Protein AF-A0A536K794-F1 (afdb_monomer_lite)

Foldseek 3Di:
DDVVVVVVLLVLLLVLLVLLLVLVVVCVVVVHDDPDPVVVVCCVVPHSVVSSVVSVVVSVVLSVQLVVLVVCCVVDPVSVVSNVVSVVVSVVSSVVSVVVSVVSVVVD

Sequence (108 aa):
MNARLGAIWIGLLGIAEFTDVASTALDKARGAVELMPVTESIIVANGIARLALLKLLLVVAIAMALVITFRWRHRGPLGHSAHRFVLNSCRITTVVGALASLHNALLF

Secondary structure (DSSP, 8-state):
--HHHHHHHHHHHHHHHHHHHHHHHHHHHTTPPPS-HHHHHHHHHH-HHHHHHHHHHHHHHHHHHHHHHHHHGGG-HHHHHHHHHHHHHHHHHHHHHHHHHHHHHH--

Radius of gyration: 16.18 Å; chains: 1; bounding box: 38×26×45 Å

Structure (mmCIF, N/CA/C/O backbone):
data_AF-A0A536K794-F1
#
_entry.id   AF-A0A536K794-F1
#
loop_
_atom_site.group_PDB
_atom_site.id
_atom_site.type_symbol
_atom_site.label_atom_id
_atom_site.label_alt_id
_atom_site.label_comp_id
_atom_site.label_asym_id
_atom_site.label_entity_id
_atom_site.label_seq_id
_atom_site.pdbx_PDB_ins_code
_atom_site.Cartn_x
_atom_site.Cartn_y
_atom_site.Cartn_z
_atom_site.occupancy
_atom_site.B_iso_or_equiv
_atom_site.auth_seq_id
_atom_site.auth_comp_id
_atom_site.auth_asym_id
_atom_site.auth_atom_id
_atom_site.pdbx_PDB_model_num
ATOM 1 N N . MET A 1 1 ? -15.914 4.598 13.308 1.00 53.69 1 MET A N 1
ATOM 2 C CA . MET A 1 1 ? -15.494 4.598 11.894 1.00 53.69 1 MET A CA 1
ATOM 3 C C . MET A 1 1 ? -16.024 3.327 11.259 1.00 53.69 1 MET A C 1
ATOM 5 O O . MET A 1 1 ? -15.851 2.266 11.846 1.00 53.69 1 MET A O 1
ATOM 9 N N . ASN A 1 2 ? -16.764 3.451 10.160 1.00 68.12 2 ASN A N 1
ATOM 10 C CA . ASN A 1 2 ? -17.495 2.338 9.550 1.00 68.12 2 ASN A CA 1
ATOM 11 C C . ASN A 1 2 ? -16.517 1.444 8.779 1.00 68.12 2 ASN A C 1
ATOM 13 O O . ASN A 1 2 ? -15.628 1.974 8.116 1.00 68.12 2 ASN A O 1
ATOM 17 N N . ALA A 1 3 ? -16.684 0.118 8.834 1.00 69.56 3 ALA A N 1
ATOM 18 C CA . ALA A 1 3 ? -15.827 -0.853 8.133 1.00 69.56 3 ALA A CA 1
ATOM 19 C C . ALA A 1 3 ? -15.628 -0.508 6.641 1.00 69.56 3 ALA A C 1
ATOM 21 O O . ALA A 1 3 ? -14.550 -0.694 6.085 1.00 69.56 3 ALA A O 1
ATOM 22 N N . ARG A 1 4 ? -16.643 0.122 6.038 1.00 77.31 4 ARG A N 1
ATOM 23 C CA . ARG A 1 4 ? -16.633 0.669 4.677 1.00 77.31 4 ARG A CA 1
ATOM 24 C C . ARG A 1 4 ? -15.492 1.660 4.408 1.00 77.31 4 ARG A C 1
ATOM 26 O O . ARG A 1 4 ? -14.873 1.589 3.358 1.00 77.31 4 ARG A O 1
ATOM 33 N N . LEU A 1 5 ? -15.175 2.552 5.350 1.00 76.69 5 LEU A N 1
ATOM 34 C CA . LEU A 1 5 ? -14.049 3.485 5.203 1.00 76.69 5 LEU A CA 1
ATOM 35 C C . LEU A 1 5 ? -12.705 2.752 5.267 1.00 76.69 5 LEU A C 1
ATOM 37 O O . LEU A 1 5 ? -11.803 3.092 4.514 1.00 76.69 5 LEU A O 1
ATOM 41 N N . GLY A 1 6 ? -12.575 1.738 6.127 1.00 74.12 6 GLY A N 1
ATOM 42 C CA . GLY A 1 6 ? -11.366 0.908 6.195 1.00 74.12 6 GLY A CA 1
ATOM 43 C C . GLY A 1 6 ? -11.113 0.151 4.891 1.00 74.12 6 GLY A C 1
ATOM 44 O O . GLY A 1 6 ? -9.995 0.167 4.390 1.00 74.12 6 GLY A O 1
ATOM 45 N N . ALA A 1 7 ? -12.164 -0.425 4.299 1.00 77.94 7 ALA A N 1
ATOM 46 C CA . ALA A 1 7 ? -12.078 -1.099 3.005 1.00 77.94 7 ALA A CA 1
ATOM 47 C C . ALA A 1 7 ? -11.649 -0.148 1.874 1.00 77.94 7 ALA A C 1
ATOM 49 O O . ALA A 1 7 ? -10.799 -0.512 1.067 1.00 77.94 7 ALA A O 1
ATOM 50 N N . ILE A 1 8 ? -12.177 1.083 1.851 1.00 85.00 8 ILE A N 1
ATOM 51 C CA . ILE A 1 8 ? -11.765 2.108 0.877 1.00 85.00 8 ILE A CA 1
ATOM 52 C C . ILE A 1 8 ? -10.274 2.428 1.025 1.00 85.00 8 ILE A C 1
ATOM 54 O O . ILE A 1 8 ? -9.562 2.451 0.029 1.00 85.00 8 ILE A O 1
ATOM 58 N N . TRP A 1 9 ? -9.783 2.628 2.252 1.00 80.00 9 TRP A N 1
ATOM 59 C CA . TRP A 1 9 ? -8.366 2.929 2.485 1.00 80.00 9 TRP A CA 1
ATOM 60 C C . TRP A 1 9 ? -7.438 1.769 2.113 1.00 80.00 9 TRP A C 1
ATOM 62 O O . TRP A 1 9 ? -6.385 2.017 1.540 1.00 80.00 9 TRP A O 1
ATOM 72 N N . ILE A 1 10 ? -7.838 0.520 2.365 1.00 81.00 10 ILE A N 1
ATOM 73 C CA . ILE A 1 10 ? -7.076 -0.656 1.914 1.00 81.00 10 ILE A CA 1
ATOM 74 C C . ILE A 1 10 ? -7.047 -0.722 0.383 1.00 81.00 10 ILE A C 1
ATOM 76 O O . ILE A 1 10 ? -5.994 -0.974 -0.194 1.00 81.00 10 ILE A O 1
ATOM 80 N N . GLY A 1 11 ? -8.181 -0.467 -0.278 1.00 80.38 11 GLY A N 1
ATOM 81 C CA . GLY A 1 11 ? -8.247 -0.421 -1.739 1.00 80.38 11 GLY A CA 1
ATOM 82 C C . GLY A 1 11 ? -7.341 0.664 -2.325 1.00 80.38 11 GLY A C 1
ATOM 83 O O . GLY A 1 11 ? -6.569 0.390 -3.238 1.00 80.38 11 GLY A O 1
ATOM 84 N N . LEU A 1 12 ? -7.378 1.873 -1.756 1.00 82.19 12 LEU A N 1
ATOM 85 C CA . LEU A 1 12 ? -6.506 2.980 -2.158 1.00 82.19 12 LEU A CA 1
ATOM 86 C C . LEU A 1 12 ? -5.024 2.663 -1.931 1.00 82.19 12 LEU A C 1
ATOM 88 O O . LEU A 1 12 ? -4.210 2.950 -2.803 1.00 82.19 12 LEU A O 1
AT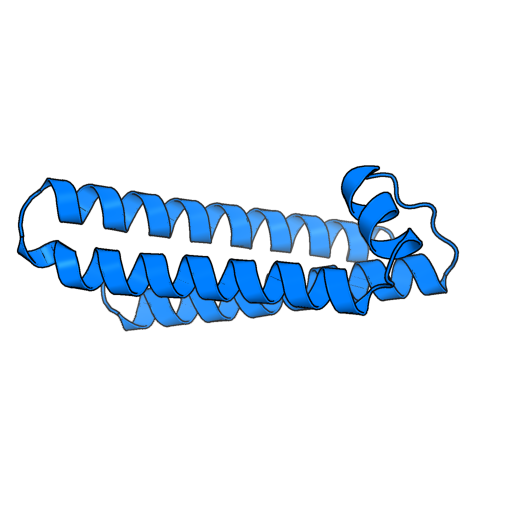OM 92 N N . LEU A 1 13 ? -4.680 2.038 -0.801 1.00 80.12 13 LEU A N 1
ATOM 93 C CA . LEU A 1 13 ? -3.316 1.593 -0.524 1.00 80.12 13 LEU A CA 1
ATOM 94 C C . LEU A 1 13 ? -2.856 0.557 -1.557 1.00 80.12 13 LEU A C 1
ATOM 96 O O . LEU A 1 13 ? -1.760 0.673 -2.089 1.00 80.12 13 LEU A O 1
ATOM 100 N N . GLY A 1 14 ? -3.705 -0.420 -1.883 1.00 79.12 14 GLY A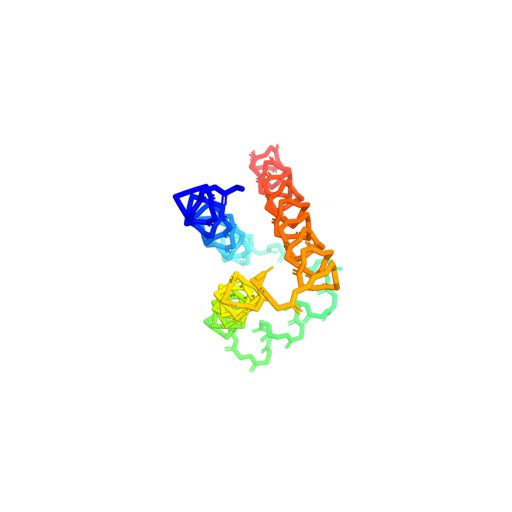 N 1
ATOM 101 C CA . GLY A 1 14 ? -3.402 -1.424 -2.903 1.00 79.12 14 GLY A CA 1
ATOM 102 C C . GLY A 1 14 ? -3.144 -0.810 -4.280 1.00 79.12 14 GLY A C 1
ATOM 103 O O . GLY A 1 14 ? -2.192 -1.203 -4.949 1.00 79.12 14 GLY A O 1
ATOM 104 N N . ILE A 1 15 ? -3.944 0.185 -4.680 1.00 82.50 15 ILE A N 1
ATOM 105 C CA . ILE A 1 15 ? -3.731 0.926 -5.932 1.00 82.50 15 ILE A CA 1
ATOM 106 C C . ILE A 1 15 ? -2.408 1.697 -5.882 1.00 82.50 15 ILE A C 1
ATOM 108 O O . ILE A 1 15 ? -1.633 1.611 -6.827 1.00 82.50 15 ILE A O 1
ATOM 112 N N . ALA A 1 16 ? -2.121 2.409 -4.788 1.00 79.56 16 ALA A N 1
ATOM 113 C CA . ALA A 1 16 ? -0.882 3.175 -4.645 1.00 79.56 16 ALA A CA 1
ATOM 114 C C . ALA A 1 16 ? 0.366 2.281 -4.729 1.00 79.56 16 ALA A C 1
ATOM 116 O O . ALA A 1 16 ? 1.297 2.587 -5.470 1.00 79.56 16 ALA A O 1
ATOM 117 N N . GLU A 1 17 ? 0.363 1.145 -4.029 1.00 81.38 17 GLU A N 1
ATOM 118 C CA . GLU A 1 17 ? 1.471 0.185 -4.055 1.00 81.38 17 GLU A CA 1
ATOM 119 C C . GLU A 1 17 ? 1.647 -0.457 -5.438 1.00 81.38 17 GLU A C 1
ATOM 121 O O . GLU A 1 17 ? 2.778 -0.677 -5.871 1.00 81.38 17 GLU A O 1
ATOM 126 N N . PHE A 1 18 ? 0.550 -0.722 -6.157 1.00 80.69 18 PHE A N 1
ATOM 127 C CA . PHE A 1 18 ? 0.603 -1.243 -7.523 1.00 80.69 18 PHE A CA 1
ATOM 128 C C . PHE A 1 18 ? 1.190 -0.225 -8.504 1.00 80.69 18 PHE A C 1
ATOM 130 O O . PHE A 1 18 ? 2.061 -0.575 -9.301 1.00 80.69 18 PHE A O 1
ATOM 137 N N . THR A 1 19 ? 0.748 1.033 -8.436 1.00 78.94 19 THR A N 1
ATOM 138 C CA . THR A 1 19 ? 1.280 2.100 -9.291 1.00 78.94 19 THR A CA 1
ATOM 139 C C . THR A 1 19 ? 2.763 2.330 -9.024 1.00 78.94 19 THR A C 1
ATOM 141 O O . THR A 1 19 ? 3.516 2.509 -9.974 1.00 78.94 19 THR A O 1
ATOM 144 N N . ASP A 1 20 ? 3.203 2.250 -7.766 1.00 78.88 20 ASP A N 1
ATOM 145 C CA . ASP A 1 20 ? 4.618 2.380 -7.412 1.00 78.88 20 ASP A CA 1
ATOM 146 C C . ASP A 1 20 ? 5.472 1.281 -8.067 1.00 78.88 20 ASP A C 1
ATOM 148 O O . ASP A 1 20 ? 6.433 1.580 -8.775 1.00 78.88 20 ASP A O 1
ATOM 152 N N . VAL A 1 21 ? 5.048 0.012 -7.958 1.00 79.06 21 VAL A N 1
ATOM 153 C CA . VAL A 1 21 ? 5.702 -1.123 -8.644 1.00 79.06 21 VAL A CA 1
ATOM 154 C C . VAL A 1 21 ? 5.749 -0.909 -10.153 1.00 79.06 21 VAL A C 1
ATOM 156 O O . VAL A 1 21 ? 6.770 -1.188 -10.780 1.00 79.06 21 VAL A O 1
ATOM 159 N N . ALA A 1 22 ? 4.648 -0.438 -10.743 1.00 75.38 22 ALA A N 1
ATOM 160 C CA . ALA A 1 22 ? 4.569 -0.183 -12.174 1.00 75.38 22 ALA A CA 1
ATOM 161 C C . ALA A 1 22 ? 5.518 0.948 -12.601 1.00 75.38 22 ALA A C 1
ATOM 163 O O . ALA A 1 22 ? 6.206 0.796 -13.610 1.00 75.38 22 ALA A O 1
ATOM 164 N N . SER A 1 23 ? 5.611 2.037 -11.825 1.00 73.94 23 SER A N 1
ATOM 165 C CA . SER A 1 23 ? 6.574 3.114 -12.086 1.00 73.94 23 SER A CA 1
ATOM 166 C C . SER A 1 23 ? 8.015 2.626 -11.974 1.00 73.94 23 SER A C 1
ATOM 168 O O . SER A 1 23 ? 8.772 2.810 -12.917 1.00 73.94 23 SER A O 1
ATOM 170 N N . THR A 1 24 ? 8.363 1.872 -10.926 1.00 75.19 24 THR A N 1
ATOM 171 C CA . THR A 1 24 ? 9.700 1.276 -10.776 1.00 75.19 24 THR A CA 1
ATOM 172 C C . THR A 1 24 ? 10.044 0.332 -11.930 1.00 75.19 24 THR A C 1
ATOM 174 O O . THR A 1 24 ? 11.175 0.308 -12.419 1.00 75.19 24 THR A O 1
ATOM 177 N N . ALA A 1 25 ? 9.072 -0.455 -12.400 1.00 74.56 25 ALA A N 1
ATOM 178 C CA . ALA A 1 25 ? 9.258 -1.338 -13.545 1.00 74.56 25 ALA A CA 1
ATOM 179 C C . ALA A 1 25 ? 9.534 -0.557 -14.838 1.00 74.56 25 ALA A C 1
ATOM 181 O O . ALA A 1 25 ? 10.418 -0.934 -15.609 1.00 74.56 25 ALA A O 1
ATOM 182 N N . LEU A 1 26 ? 8.792 0.532 -15.060 1.00 73.25 26 LEU A N 1
ATOM 183 C CA . LEU A 1 26 ? 8.971 1.427 -16.200 1.00 73.25 26 LEU A CA 1
ATOM 184 C C . LEU A 1 26 ? 10.314 2.168 -16.138 1.00 73.25 26 LEU A C 1
ATOM 186 O O . LEU A 1 26 ? 11.011 2.225 -17.150 1.00 73.25 26 LEU A O 1
ATOM 190 N N . ASP A 1 27 ? 10.706 2.665 -14.966 1.00 73.62 27 ASP A N 1
ATOM 191 C CA . ASP A 1 27 ? 11.995 3.320 -14.730 1.00 73.62 27 ASP A CA 1
ATOM 192 C C . ASP A 1 27 ? 13.159 2.377 -15.037 1.00 73.62 27 ASP A C 1
ATOM 194 O O . ASP A 1 27 ? 14.074 2.718 -15.794 1.00 73.62 27 ASP A O 1
ATOM 198 N N . LYS A 1 28 ? 13.089 1.133 -14.547 1.00 71.25 28 LYS A N 1
ATOM 199 C CA . LYS A 1 28 ? 14.089 0.105 -14.862 1.00 71.25 28 LYS A CA 1
ATOM 200 C C . LYS A 1 28 ? 14.121 -0.255 -16.344 1.00 71.25 28 LYS A C 1
ATOM 202 O O . LYS A 1 28 ? 15.210 -0.412 -16.891 1.00 71.25 28 LYS A O 1
ATOM 207 N N . ALA A 1 29 ? 12.969 -0.353 -17.010 1.00 72.56 29 ALA A N 1
ATOM 208 C CA . ALA A 1 29 ? 12.908 -0.620 -18.449 1.00 72.56 29 ALA A CA 1
ATOM 209 C C . ALA A 1 29 ? 13.520 0.517 -19.290 1.00 72.56 29 ALA A C 1
ATOM 211 O O . ALA A 1 29 ? 14.042 0.267 -20.373 1.00 72.56 29 ALA A O 1
ATOM 212 N N . ARG A 1 30 ? 13.493 1.755 -18.781 1.00 70.62 30 ARG A N 1
ATOM 213 C CA . ARG A 1 30 ? 14.113 2.939 -19.398 1.00 70.62 30 ARG A CA 1
ATOM 214 C C . ARG A 1 30 ? 15.598 3.112 -19.061 1.00 70.62 30 ARG A C 1
ATOM 216 O O . ARG A 1 30 ? 16.220 4.045 -19.556 1.00 70.62 30 ARG A O 1
ATOM 223 N N . GLY A 1 31 ? 16.175 2.220 -18.253 1.00 64.56 31 GLY A N 1
ATOM 224 C CA . GLY A 1 31 ? 17.585 2.271 -17.862 1.00 64.56 31 GLY A CA 1
ATOM 225 C C . GLY A 1 31 ? 17.888 3.225 -16.704 1.00 64.56 31 GLY A C 1
ATOM 226 O O . GLY A 1 31 ? 19.050 3.570 -16.502 1.00 64.56 31 GLY A O 1
ATOM 227 N N . ALA A 1 32 ? 16.878 3.649 -15.936 1.00 65.25 32 ALA A N 1
ATOM 228 C CA . ALA A 1 32 ? 17.094 4.476 -14.756 1.00 65.25 32 ALA A CA 1
ATOM 229 C C . ALA A 1 32 ? 17.842 3.698 -13.653 1.00 65.25 32 ALA A C 1
ATOM 231 O O . ALA A 1 32 ? 17.562 2.524 -13.367 1.00 65.25 32 ALA A O 1
ATOM 232 N N . VAL A 1 33 ? 18.806 4.369 -13.018 1.00 60.34 33 VAL A N 1
ATOM 233 C CA . VAL A 1 33 ? 19.522 3.850 -11.847 1.00 60.34 33 VAL A CA 1
ATOM 234 C C . VAL A 1 33 ? 18.628 4.048 -10.624 1.00 60.34 33 VAL A C 1
ATOM 236 O O . VAL A 1 33 ? 18.164 5.153 -10.358 1.00 60.34 33 VAL A O 1
ATOM 239 N N . GLU A 1 34 ? 18.367 2.963 -9.893 1.00 58.69 34 GLU A N 1
ATOM 240 C CA . GLU A 1 34 ? 17.574 3.016 -8.662 1.00 58.69 34 GLU A CA 1
ATOM 241 C C . GLU A 1 34 ? 18.416 3.686 -7.577 1.00 58.69 34 GLU A C 1
ATOM 243 O O . GLU A 1 34 ? 19.465 3.175 -7.201 1.00 58.69 34 GLU A O 1
ATOM 248 N N . LEU A 1 35 ? 17.966 4.833 -7.076 1.00 59.53 35 LEU A N 1
ATOM 249 C CA . LEU A 1 35 ? 18.679 5.593 -6.044 1.00 59.53 35 LEU A CA 1
ATOM 250 C C . LEU A 1 35 ? 18.497 4.993 -4.637 1.00 59.53 35 LEU A C 1
ATOM 252 O O . LEU A 1 35 ? 19.181 5.404 -3.699 1.00 59.53 35 LEU A O 1
ATOM 256 N N . MET A 1 36 ? 17.580 4.030 -4.468 1.00 60.84 36 MET A N 1
ATOM 257 C CA . MET A 1 36 ? 17.348 3.346 -3.197 1.00 60.84 36 MET A CA 1
ATOM 258 C C . MET A 1 36 ? 18.115 2.014 -3.143 1.00 60.84 36 MET A C 1
ATOM 260 O O . MET A 1 36 ? 17.691 1.040 -3.769 1.00 60.84 36 MET A O 1
ATOM 264 N N . PRO A 1 37 ? 19.180 1.897 -2.323 1.00 61.88 37 PRO A N 1
ATOM 265 C CA . PRO A 1 37 ? 20.026 0.698 -2.284 1.00 61.88 37 PRO A CA 1
ATOM 266 C C . PRO A 1 37 ? 19.271 -0.564 -1.836 1.00 61.88 37 PRO A C 1
ATOM 268 O O . PRO A 1 37 ? 19.595 -1.675 -2.253 1.00 61.88 37 PRO A O 1
ATOM 271 N N . VAL A 1 38 ? 18.224 -0.412 -1.017 1.00 66.88 38 VAL A N 1
ATOM 272 C CA . VAL A 1 38 ? 17.366 -1.533 -0.601 1.00 66.88 38 VAL A CA 1
ATOM 273 C C . VAL A 1 38 ? 16.548 -2.052 -1.787 1.00 66.88 38 VAL A C 1
ATOM 275 O O . VAL A 1 38 ? 16.558 -3.251 -2.058 1.00 66.88 38 VAL A O 1
ATOM 278 N N . THR A 1 39 ? 15.883 -1.164 -2.525 1.00 61.47 39 THR A N 1
ATOM 279 C CA . THR A 1 39 ? 15.060 -1.519 -3.690 1.00 61.47 39 THR A CA 1
ATOM 280 C C . THR A 1 39 ? 15.921 -2.102 -4.809 1.00 61.47 39 THR A C 1
ATOM 282 O O . THR A 1 39 ? 15.582 -3.143 -5.373 1.00 61.47 39 THR A O 1
ATOM 285 N N . GLU A 1 40 ? 17.088 -1.505 -5.057 1.00 67.75 40 GLU A N 1
ATOM 286 C CA . GLU A 1 40 ? 18.061 -2.007 -6.021 1.00 67.75 40 GLU A CA 1
ATOM 287 C C . GLU A 1 40 ? 18.534 -3.421 -5.669 1.00 67.75 40 GLU A C 1
ATOM 289 O O . GLU A 1 40 ? 18.508 -4.296 -6.532 1.00 67.75 40 GLU A O 1
ATOM 294 N N . SER A 1 41 ? 18.869 -3.696 -4.403 1.00 66.69 41 SER A N 1
ATOM 295 C CA . SER A 1 41 ? 19.306 -5.036 -3.984 1.00 66.69 41 SER A CA 1
ATOM 296 C C . SER A 1 41 ? 18.234 -6.112 -4.205 1.00 66.69 41 SER A C 1
ATOM 298 O O . SER A 1 41 ? 18.548 -7.234 -4.603 1.00 66.69 41 SER A O 1
ATOM 300 N N . ILE A 1 42 ? 16.956 -5.769 -4.019 1.00 65.12 42 ILE A N 1
ATOM 301 C CA . ILE A 1 42 ? 15.827 -6.683 -4.230 1.00 65.12 42 ILE A CA 1
ATOM 302 C C . ILE A 1 42 ? 15.601 -6.926 -5.729 1.00 65.12 42 ILE A C 1
ATOM 304 O O . ILE A 1 42 ? 15.405 -8.075 -6.140 1.00 65.12 42 ILE A O 1
ATOM 308 N N . ILE A 1 43 ? 15.655 -5.867 -6.545 1.00 67.50 43 ILE A N 1
ATOM 309 C CA . ILE A 1 43 ? 15.457 -5.947 -7.999 1.00 67.50 43 ILE A CA 1
ATOM 310 C C . ILE A 1 43 ? 16.617 -6.686 -8.671 1.00 67.50 43 ILE A C 1
ATOM 312 O O . ILE A 1 43 ? 16.374 -7.561 -9.498 1.00 67.50 43 ILE A O 1
ATOM 316 N N . VAL A 1 44 ? 17.864 -6.374 -8.314 1.00 68.19 44 VAL A N 1
ATOM 317 C CA . VAL A 1 44 ? 19.060 -7.001 -8.898 1.00 68.19 44 VAL A CA 1
ATOM 318 C C . VAL A 1 44 ? 19.138 -8.477 -8.521 1.00 68.19 44 VAL A C 1
ATOM 320 O O . VAL A 1 44 ? 19.452 -9.307 -9.369 1.00 68.19 44 VAL A O 1
ATOM 323 N N . ALA A 1 45 ? 18.805 -8.829 -7.275 1.00 67.50 45 ALA A N 1
ATOM 324 C CA . ALA A 1 45 ? 18.873 -10.217 -6.840 1.00 67.50 45 ALA A CA 1
ATOM 325 C C . ALA A 1 45 ? 17.776 -11.090 -7.465 1.00 67.50 45 ALA A C 1
ATOM 327 O O . ALA A 1 45 ? 18.010 -12.274 -7.691 1.00 67.50 45 ALA A O 1
ATOM 328 N N . ASN A 1 46 ? 16.564 -10.558 -7.680 1.00 67.62 46 ASN A N 1
ATOM 329 C CA . ASN A 1 46 ? 15.394 -11.411 -7.923 1.00 67.62 46 ASN A CA 1
ATOM 330 C C . ASN A 1 46 ? 14.297 -10.831 -8.834 1.00 67.62 46 ASN A C 1
ATOM 332 O O . ASN A 1 46 ? 13.222 -11.428 -8.956 1.00 67.62 46 ASN A O 1
ATOM 336 N N . GLY A 1 47 ? 14.549 -9.688 -9.466 1.00 75.75 47 GLY A N 1
ATOM 337 C CA . GLY A 1 47 ? 13.630 -9.031 -10.388 1.00 75.75 47 GLY A CA 1
ATOM 338 C C . GLY A 1 47 ? 12.460 -8.297 -9.722 1.00 75.75 47 GLY A C 1
ATOM 339 O O . GLY A 1 47 ? 12.172 -8.422 -8.530 1.00 75.75 47 GLY A O 1
ATOM 340 N N . ILE A 1 48 ? 11.738 -7.537 -10.547 1.00 76.06 48 ILE A N 1
ATOM 341 C CA . ILE A 1 48 ? 10.602 -6.681 -10.156 1.00 76.06 48 ILE A CA 1
ATOM 342 C C . ILE A 1 48 ? 9.452 -7.487 -9.521 1.00 76.06 48 ILE A C 1
ATOM 344 O O . ILE A 1 48 ? 8.744 -6.988 -8.647 1.00 76.06 48 ILE A O 1
ATOM 348 N N . ALA A 1 49 ? 9.287 -8.761 -9.892 1.00 74.19 49 ALA A N 1
ATOM 349 C CA . ALA A 1 49 ? 8.217 -9.615 -9.376 1.00 74.19 49 ALA A CA 1
ATOM 350 C C . ALA A 1 49 ? 8.278 -9.815 -7.847 1.00 74.19 49 ALA A C 1
ATOM 352 O O . ALA A 1 49 ? 7.235 -9.876 -7.196 1.00 74.19 49 ALA A O 1
ATOM 353 N N . ARG A 1 50 ? 9.478 -9.874 -7.242 1.00 76.44 50 ARG A N 1
ATOM 354 C CA . ARG A 1 50 ? 9.598 -9.989 -5.775 1.00 76.44 50 ARG A CA 1
ATOM 355 C C . ARG A 1 50 ? 9.321 -8.678 -5.055 1.00 76.44 50 ARG A C 1
ATOM 357 O O . ARG A 1 50 ? 8.760 -8.717 -3.964 1.00 76.44 50 ARG A O 1
ATOM 364 N N . LEU A 1 51 ? 9.648 -7.540 -5.668 1.00 76.06 51 LEU A N 1
ATOM 365 C CA . LEU A 1 51 ? 9.259 -6.230 -5.144 1.00 76.06 51 LEU A CA 1
ATOM 366 C C . LEU A 1 51 ? 7.729 -6.102 -5.107 1.00 76.06 51 LEU A C 1
ATOM 368 O O . LEU A 1 51 ? 7.164 -5.713 -4.085 1.00 76.06 51 LEU A O 1
ATOM 372 N N . ALA A 1 52 ? 7.060 -6.524 -6.186 1.00 76.31 52 ALA A N 1
ATOM 373 C CA . ALA A 1 52 ? 5.603 -6.565 -6.260 1.00 76.31 52 ALA A CA 1
ATOM 374 C C . ALA A 1 52 ? 4.997 -7.460 -5.168 1.00 76.31 52 ALA A C 1
ATOM 376 O O . ALA A 1 52 ? 4.064 -7.059 -4.474 1.00 76.31 52 ALA A O 1
ATOM 377 N N . LEU A 1 53 ? 5.562 -8.656 -4.971 1.00 78.62 53 LEU A N 1
ATOM 378 C CA . LEU A 1 53 ? 5.099 -9.597 -3.953 1.00 78.62 53 LEU A CA 1
ATOM 379 C C . LEU A 1 53 ? 5.317 -9.070 -2.527 1.00 78.62 53 LEU A C 1
ATOM 381 O O . LEU A 1 53 ? 4.430 -9.210 -1.689 1.00 78.62 53 LEU A O 1
ATOM 385 N N . LEU A 1 54 ? 6.453 -8.423 -2.250 1.00 81.19 54 LEU A N 1
ATOM 386 C CA . LEU A 1 54 ? 6.734 -7.802 -0.953 1.00 81.19 54 LEU A CA 1
ATOM 387 C C . LEU A 1 54 ? 5.708 -6.712 -0.619 1.00 81.19 54 LEU A C 1
ATOM 389 O O . LEU A 1 54 ? 5.150 -6.699 0.478 1.00 81.19 54 LEU A O 1
ATOM 393 N N . LYS A 1 55 ? 5.421 -5.826 -1.576 1.00 80.38 55 LYS A N 1
ATOM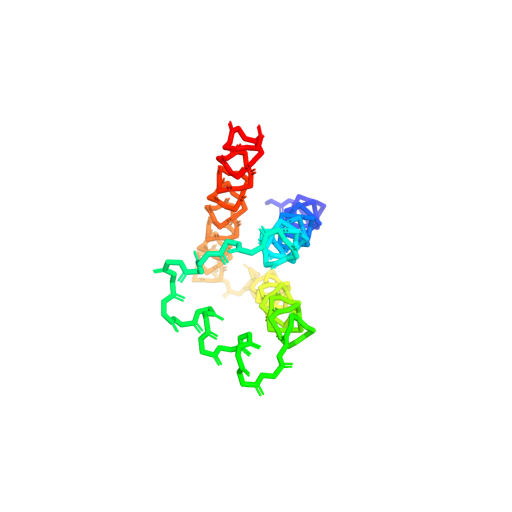 394 C CA . LYS A 1 55 ? 4.412 -4.773 -1.417 1.00 80.38 55 LYS A CA 1
ATOM 395 C C . LYS A 1 55 ? 3.010 -5.347 -1.243 1.00 80.38 55 LYS A C 1
ATOM 397 O O . LYS A 1 55 ? 2.262 -4.901 -0.378 1.00 80.38 55 LYS A O 1
ATOM 402 N N . LEU A 1 56 ? 2.673 -6.403 -1.981 1.00 79.62 56 LEU A N 1
ATOM 403 C CA . LEU A 1 56 ? 1.397 -7.095 -1.822 1.00 79.62 56 LEU A CA 1
ATOM 404 C C . LEU A 1 56 ? 1.261 -7.726 -0.426 1.00 79.62 56 LEU A C 1
ATOM 406 O O . LEU A 1 56 ? 0.219 -7.583 0.213 1.00 79.62 56 LEU A O 1
ATOM 410 N N . LEU A 1 57 ? 2.323 -8.351 0.092 1.00 83.19 57 LEU A N 1
ATOM 411 C CA . LEU A 1 57 ? 2.360 -8.864 1.466 1.00 83.19 57 LEU A CA 1
ATOM 412 C C . LEU A 1 57 ? 2.193 -7.746 2.502 1.00 83.19 57 LEU A C 1
ATOM 414 O O . LEU A 1 57 ? 1.483 -7.941 3.488 1.00 83.19 57 LEU A O 1
ATOM 418 N N . LEU A 1 58 ? 2.787 -6.572 2.271 1.00 81.12 58 LEU A N 1
ATOM 419 C CA . LEU A 1 58 ? 2.625 -5.406 3.140 1.00 81.12 58 LEU A CA 1
ATOM 420 C C . LEU A 1 58 ? 1.162 -4.939 3.190 1.00 81.12 58 LEU A C 1
ATOM 422 O O . LEU A 1 58 ? 0.615 -4.746 4.278 1.00 81.12 58 LEU A O 1
ATOM 426 N N . VAL A 1 59 ? 0.500 -4.824 2.033 1.00 81.88 59 VAL A N 1
ATOM 427 C CA . VAL A 1 59 ? -0.929 -4.467 1.950 1.00 81.88 59 VAL A CA 1
ATOM 428 C C . VA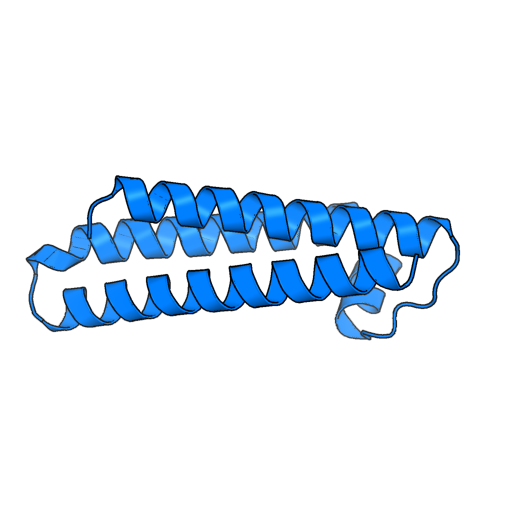L A 1 59 ? -1.785 -5.488 2.698 1.00 81.88 59 VAL A C 1
ATOM 430 O O . VAL A 1 59 ? -2.654 -5.106 3.485 1.00 81.88 59 VAL A O 1
ATOM 433 N N . VAL A 1 60 ? -1.520 -6.785 2.510 1.00 82.25 60 VAL A N 1
ATOM 434 C CA . VAL A 1 60 ? -2.233 -7.863 3.213 1.00 82.25 60 VAL A CA 1
ATOM 435 C C . VAL A 1 60 ? -2.006 -7.784 4.724 1.00 82.25 60 VAL A C 1
ATOM 437 O O . VAL A 1 60 ? -2.966 -7.898 5.488 1.00 82.25 60 VAL A O 1
ATOM 440 N N . ALA A 1 61 ? -0.776 -7.536 5.176 1.00 83.31 61 ALA A N 1
ATOM 441 C CA . ALA A 1 61 ? -0.456 -7.390 6.593 1.00 83.31 61 ALA A CA 1
ATOM 442 C C . ALA A 1 61 ? -1.199 -6.202 7.227 1.00 83.31 61 ALA A C 1
ATOM 444 O O . ALA A 1 61 ? -1.791 -6.342 8.300 1.00 83.31 61 ALA A O 1
ATOM 445 N N . ILE A 1 62 ? -1.245 -5.054 6.543 1.00 81.88 62 ILE A N 1
ATOM 446 C CA . ILE A 1 62 ? -1.989 -3.868 6.993 1.00 81.88 62 ILE A CA 1
ATOM 447 C C . ILE A 1 62 ? -3.497 -4.152 7.020 1.00 81.88 62 ILE A C 1
ATOM 449 O O . ILE A 1 62 ? -4.174 -3.808 7.993 1.00 81.88 62 ILE A O 1
ATOM 453 N N . ALA A 1 63 ? -4.029 -4.832 6.002 1.00 80.06 63 ALA A N 1
ATOM 454 C CA . ALA A 1 63 ? -5.430 -5.240 5.962 1.00 80.06 63 ALA A CA 1
ATOM 455 C C . ALA A 1 63 ? -5.785 -6.168 7.137 1.00 80.06 63 ALA A C 1
ATOM 457 O O . ALA A 1 63 ? -6.780 -5.937 7.829 1.00 80.06 63 ALA A O 1
ATOM 458 N N . MET A 1 64 ? -4.947 -7.169 7.429 1.00 84.44 64 MET A N 1
ATOM 459 C CA . MET A 1 64 ? -5.128 -8.045 8.589 1.00 84.44 64 MET A CA 1
ATOM 460 C C . MET A 1 64 ? -5.055 -7.267 9.905 1.00 84.44 64 MET A C 1
ATOM 462 O O . MET A 1 64 ? -5.920 -7.448 10.764 1.00 84.44 64 MET A O 1
ATOM 466 N N . ALA A 1 65 ? -4.088 -6.359 10.061 1.00 83.19 65 ALA A N 1
ATOM 467 C CA . ALA A 1 65 ? -3.974 -5.512 11.247 1.00 83.19 65 ALA A CA 1
ATOM 468 C C . ALA A 1 65 ? -5.234 -4.654 11.458 1.00 83.19 65 ALA A C 1
ATOM 470 O O . ALA A 1 65 ? -5.730 -4.529 12.583 1.00 83.19 65 ALA A O 1
ATOM 471 N N . LEU A 1 66 ? -5.820 -4.116 10.384 1.00 80.94 66 LEU A N 1
ATOM 472 C CA . LEU A 1 66 ? -7.083 -3.378 10.443 1.00 80.94 66 LEU A CA 1
ATOM 473 C C . LEU A 1 66 ? -8.259 -4.264 10.860 1.00 80.94 66 LEU A C 1
ATOM 475 O O . LEU A 1 66 ? -9.050 -3.849 11.707 1.00 80.94 66 LEU A O 1
ATOM 479 N N . VAL A 1 67 ? -8.362 -5.485 10.331 1.00 83.38 67 VAL A N 1
ATOM 480 C CA . VAL A 1 67 ? -9.419 -6.441 10.705 1.00 83.38 67 VAL A CA 1
ATOM 481 C C . VAL A 1 67 ? -9.291 -6.864 12.171 1.00 83.38 67 VAL A C 1
ATOM 483 O O . VAL A 1 67 ? -10.281 -6.863 12.906 1.00 83.38 67 VAL A O 1
ATOM 486 N N . ILE A 1 68 ? -8.076 -7.181 12.624 1.00 83.75 68 ILE A N 1
ATOM 487 C CA . ILE A 1 68 ? -7.799 -7.596 14.006 1.00 83.75 68 ILE A CA 1
ATOM 488 C C . ILE A 1 68 ? -8.128 -6.458 14.977 1.00 83.75 68 ILE A C 1
ATOM 490 O O . ILE A 1 68 ? -8.892 -6.655 15.924 1.00 83.75 68 ILE A O 1
ATOM 494 N N . THR A 1 69 ? -7.613 -5.252 14.718 1.00 80.56 69 THR A N 1
ATOM 495 C CA . THR A 1 69 ? -7.861 -4.083 15.577 1.00 80.56 69 THR A CA 1
ATOM 496 C C . THR A 1 69 ? -9.326 -3.656 15.562 1.00 80.56 69 THR A C 1
ATOM 498 O O . THR A 1 69 ? -9.864 -3.289 16.606 1.00 80.56 69 THR A O 1
ATOM 501 N N . PHE A 1 70 ? -10.016 -3.770 14.422 1.00 78.31 70 PHE A N 1
ATOM 502 C CA . PHE A 1 70 ? -11.456 -3.532 14.340 1.00 78.31 70 PHE A CA 1
ATOM 503 C C . PHE A 1 70 ? -12.236 -4.525 15.206 1.00 78.31 70 PHE A C 1
ATOM 505 O O . PHE A 1 70 ? -13.138 -4.123 15.939 1.00 78.31 70 PHE A O 1
ATOM 512 N N . ARG A 1 71 ? -11.854 -5.807 15.196 1.00 80.56 71 ARG A N 1
ATOM 513 C CA . ARG A 1 71 ? -12.502 -6.832 16.026 1.00 80.56 71 ARG A CA 1
ATOM 514 C C . ARG A 1 71 ? -12.248 -6.625 17.521 1.00 80.56 71 ARG A C 1
ATOM 516 O O . ARG A 1 71 ? -13.111 -6.924 18.341 1.00 80.56 71 ARG A O 1
ATOM 523 N N . TRP A 1 72 ? -11.093 -6.071 17.879 1.00 80.06 72 TRP A N 1
ATOM 524 C CA . TRP A 1 72 ? -10.708 -5.781 19.265 1.00 80.06 72 TRP A CA 1
ATOM 525 C C . TRP A 1 72 ? -11.220 -4.434 19.788 1.00 80.06 72 TRP A C 1
ATOM 527 O O . TRP A 1 72 ? -11.164 -4.178 20.991 1.00 80.06 72 TRP A O 1
ATOM 537 N N . ARG A 1 73 ? -11.791 -3.596 18.918 1.00 70.81 73 ARG A N 1
ATOM 538 C CA . ARG A 1 73 ? -12.360 -2.283 19.254 1.00 70.81 73 ARG A CA 1
ATOM 539 C C . ARG A 1 73 ? -13.373 -2.322 20.404 1.00 70.81 73 ARG A C 1
ATOM 541 O O . ARG A 1 73 ? -13.473 -1.359 21.160 1.00 70.81 73 ARG A O 1
ATOM 548 N N . HIS A 1 74 ? -14.120 -3.417 20.531 1.00 71.06 74 HIS A N 1
ATOM 549 C CA . HIS A 1 74 ? -15.161 -3.579 21.550 1.00 71.06 74 HIS A CA 1
ATOM 550 C C . HIS A 1 74 ? -14.622 -3.957 22.941 1.00 71.06 74 HIS A C 1
ATOM 552 O O . HIS A 1 74 ? -15.380 -3.916 23.902 1.00 71.06 74 HIS A O 1
ATOM 558 N N . ARG A 1 75 ? -13.329 -4.296 23.078 1.00 76.38 75 ARG A N 1
ATOM 559 C CA . ARG A 1 75 ? -12.729 -4.768 24.342 1.00 76.38 75 ARG A CA 1
ATOM 560 C C . ARG A 1 75 ? -12.132 -3.669 25.231 1.00 76.38 75 ARG A C 1
ATOM 562 O O . ARG A 1 75 ? -11.542 -3.989 26.255 1.00 76.38 75 ARG A O 1
ATOM 569 N N . GLY A 1 76 ? -12.272 -2.391 24.868 1.00 77.50 76 GLY A N 1
ATOM 570 C CA . GLY A 1 76 ? -11.868 -1.267 25.721 1.00 77.50 76 GLY A CA 1
ATOM 571 C C . GLY A 1 76 ? -11.161 -0.116 24.989 1.00 77.50 76 GLY A C 1
ATOM 572 O O . GLY A 1 76 ? -11.048 -0.126 23.758 1.00 77.50 76 GLY A O 1
ATOM 573 N N . PRO A 1 77 ? -10.669 0.894 25.735 1.00 73.94 77 PRO A N 1
ATOM 574 C CA . PRO A 1 77 ? -10.057 2.103 25.171 1.00 73.94 77 PRO A CA 1
ATOM 575 C C . PRO A 1 77 ? -8.753 1.822 24.406 1.00 73.94 77 PRO A C 1
ATOM 577 O O . PRO A 1 77 ? -8.497 2.453 23.382 1.00 73.94 77 PRO A O 1
ATOM 580 N N . LEU A 1 78 ? -7.974 0.816 24.825 1.00 73.81 78 LEU A N 1
ATOM 581 C CA . LEU A 1 78 ? -6.739 0.404 24.140 1.00 73.81 78 LEU A CA 1
ATOM 582 C C . LEU A 1 78 ? -7.002 -0.124 22.718 1.00 73.81 78 LEU A C 1
ATOM 584 O O . LEU A 1 78 ? -6.266 0.206 21.789 1.00 73.81 78 LEU A O 1
ATOM 588 N N . GLY A 1 79 ? -8.096 -0.870 22.518 1.00 72.94 79 GLY A N 1
ATOM 589 C CA . GLY A 1 79 ? -8.501 -1.355 21.194 1.00 72.94 79 GLY A CA 1
ATOM 590 C C . GLY A 1 79 ? -8.902 -0.220 20.245 1.00 72.94 79 GLY A C 1
ATOM 591 O O . GLY A 1 79 ? -8.632 -0.279 19.046 1.00 72.94 79 GLY A O 1
ATOM 592 N N . HIS A 1 80 ? -9.483 0.859 20.780 1.00 74.31 80 HIS A N 1
ATOM 593 C CA . HIS A 1 80 ? -9.787 2.063 20.004 1.00 74.31 80 HIS A CA 1
ATOM 594 C C . HIS A 1 80 ? -8.526 2.820 19.568 1.00 74.31 80 HIS A C 1
ATOM 596 O O . HIS A 1 80 ? -8.461 3.256 18.415 1.00 74.31 80 HIS A O 1
ATOM 602 N N . SER A 1 81 ? -7.534 2.963 20.451 1.00 79.75 81 SER A N 1
ATOM 603 C CA . SER A 1 81 ? -6.265 3.628 20.127 1.00 79.75 81 SER A CA 1
ATOM 604 C C . SER A 1 81 ? -5.465 2.852 19.082 1.00 79.75 81 SER A C 1
ATOM 606 O O . SER A 1 81 ? -5.030 3.444 18.096 1.00 79.75 81 SER A O 1
ATOM 608 N N . ALA A 1 82 ? -5.355 1.526 19.228 1.00 79.31 82 ALA A N 1
ATOM 609 C CA . ALA A 1 82 ? -4.666 0.673 18.259 1.00 79.31 82 ALA A CA 1
ATOM 610 C C . ALA A 1 82 ? -5.306 0.755 16.863 1.00 79.31 82 ALA A C 1
ATOM 612 O O . ALA A 1 82 ? -4.611 0.916 15.863 1.00 79.31 82 ALA A O 1
ATOM 613 N N . HIS A 1 83 ? -6.639 0.734 16.789 1.00 77.31 83 HIS A N 1
ATOM 614 C CA . HIS A 1 83 ? -7.346 0.872 15.518 1.00 77.31 83 HIS A CA 1
ATOM 615 C C . HIS A 1 83 ? -7.092 2.232 14.848 1.00 77.31 83 HIS A C 1
ATOM 617 O O . HIS A 1 83 ? -6.853 2.290 13.644 1.00 77.31 83 HIS A O 1
ATOM 623 N N . ARG A 1 84 ? -7.104 3.334 15.616 1.00 81.00 84 ARG A N 1
ATOM 624 C CA . ARG A 1 84 ? -6.788 4.673 15.085 1.00 81.00 84 ARG A CA 1
ATOM 625 C C . ARG A 1 84 ? -5.347 4.773 14.603 1.00 81.00 84 ARG A C 1
ATOM 627 O O . ARG A 1 84 ? -5.120 5.373 13.558 1.00 81.00 84 ARG A O 1
ATOM 634 N N . PHE A 1 85 ? -4.406 4.186 15.339 1.00 82.44 85 PHE A N 1
ATOM 635 C CA . PHE A 1 85 ? -2.999 4.168 14.959 1.00 82.44 85 PHE A CA 1
ATOM 636 C C . PHE A 1 85 ? -2.805 3.476 13.606 1.00 82.44 85 PHE A C 1
ATOM 638 O O . PHE A 1 85 ? -2.324 4.111 12.675 1.00 82.44 85 PHE A O 1
ATOM 645 N N . VAL A 1 86 ? -3.300 2.241 13.451 1.00 81.38 86 VAL A N 1
ATOM 646 C CA . VAL A 1 86 ? -3.169 1.483 12.191 1.00 81.38 86 VAL A CA 1
ATOM 647 C C . VAL A 1 86 ? -3.846 2.204 11.020 1.00 81.38 86 VAL A C 1
ATOM 649 O O . VAL A 1 86 ? -3.302 2.248 9.919 1.00 81.38 86 VAL A O 1
ATOM 652 N N . LEU A 1 87 ? -5.004 2.831 11.245 1.00 79.44 87 LEU A N 1
ATOM 653 C CA . LEU A 1 87 ? -5.670 3.634 10.215 1.00 79.44 87 LEU A CA 1
ATOM 654 C C . LEU A 1 87 ? -4.886 4.877 9.814 1.00 79.44 87 LEU A C 1
ATOM 656 O O . LEU A 1 87 ? -4.819 5.187 8.627 1.00 79.44 87 LEU A O 1
ATOM 660 N N . ASN A 1 88 ? -4.320 5.600 10.777 1.00 83.25 88 ASN A N 1
ATOM 661 C CA . ASN A 1 88 ? -3.517 6.777 10.477 1.00 83.25 88 ASN A CA 1
ATOM 662 C C . ASN A 1 88 ? -2.236 6.387 9.742 1.00 83.25 88 ASN A C 1
ATOM 664 O O . ASN A 1 88 ? -1.911 7.033 8.753 1.00 83.25 88 ASN A O 1
ATOM 668 N N . SER A 1 89 ? -1.574 5.298 10.141 1.00 79.88 89 SER A N 1
ATOM 669 C CA . SER A 1 89 ? -0.434 4.747 9.404 1.00 79.88 89 SER A CA 1
ATOM 670 C C . SER A 1 89 ? -0.819 4.404 7.966 1.00 79.88 89 SER A C 1
ATOM 672 O O . SER A 1 89 ? -0.177 4.888 7.044 1.00 79.88 89 SER A O 1
ATOM 674 N N . CYS A 1 90 ? -1.925 3.679 7.755 1.00 79.81 90 CYS A N 1
ATOM 675 C CA . CYS A 1 90 ? -2.420 3.348 6.414 1.00 79.81 90 CYS A CA 1
ATOM 676 C C . CYS A 1 90 ? -2.668 4.603 5.562 1.00 79.81 90 CYS A C 1
ATOM 678 O O . CYS A 1 90 ? -2.290 4.641 4.393 1.00 79.81 90 CYS A O 1
ATOM 680 N N . ARG A 1 91 ? -3.278 5.647 6.140 1.00 82.19 91 ARG A N 1
ATOM 681 C CA . ARG A 1 91 ? -3.527 6.921 5.448 1.00 82.19 91 ARG A CA 1
ATOM 682 C C . ARG A 1 91 ? -2.236 7.626 5.066 1.00 82.19 91 ARG A C 1
ATOM 684 O O . ARG A 1 91 ? -2.103 8.035 3.920 1.00 82.19 91 ARG A O 1
ATOM 691 N N . ILE A 1 92 ? -1.305 7.751 6.010 1.00 82.38 92 ILE A N 1
ATOM 692 C CA . ILE A 1 92 ? -0.014 8.405 5.782 1.00 82.38 92 ILE A CA 1
ATOM 693 C C . ILE A 1 92 ? 0.741 7.667 4.677 1.00 82.38 92 ILE A C 1
ATOM 695 O O . ILE A 1 92 ? 1.145 8.303 3.712 1.00 82.38 92 ILE A O 1
ATOM 699 N N . THR A 1 93 ? 0.845 6.337 4.752 1.00 77.81 93 THR A N 1
ATOM 700 C CA . THR A 1 93 ? 1.502 5.530 3.715 1.00 77.81 93 THR A CA 1
ATOM 701 C C . THR A 1 93 ? 0.828 5.691 2.354 1.00 77.81 93 THR A C 1
ATOM 703 O O . THR A 1 93 ? 1.517 5.879 1.361 1.00 77.81 93 THR A O 1
ATOM 706 N N . THR A 1 94 ? -0.508 5.704 2.298 1.00 79.88 94 THR A N 1
ATOM 707 C CA . THR A 1 94 ? -1.242 5.903 1.034 1.00 79.88 94 THR A CA 1
ATOM 708 C C . THR A 1 94 ? -0.961 7.281 0.431 1.00 79.88 94 THR A C 1
ATOM 710 O O . THR A 1 94 ? -0.735 7.392 -0.768 1.00 79.88 94 THR A O 1
ATOM 713 N N . VAL A 1 95 ? -0.961 8.339 1.251 1.00 81.44 95 VAL A N 1
ATOM 714 C CA . VAL A 1 95 ? -0.691 9.710 0.788 1.00 81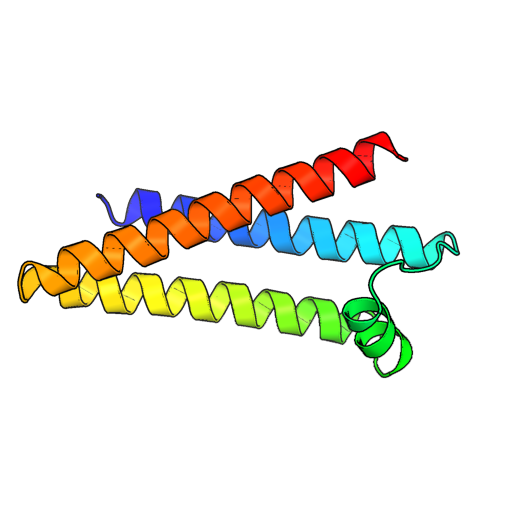.44 95 VAL A CA 1
ATOM 715 C C . VAL A 1 95 ? 0.757 9.853 0.330 1.00 81.44 95 VAL A C 1
ATOM 717 O O . VAL A 1 95 ? 1.000 10.418 -0.729 1.00 81.44 95 VAL A O 1
ATOM 720 N N . VAL A 1 96 ? 1.713 9.313 1.088 1.00 80.06 96 VAL A N 1
ATOM 721 C CA . VAL A 1 96 ? 3.133 9.323 0.713 1.00 80.06 96 VAL A CA 1
ATOM 722 C C . VAL A 1 96 ? 3.358 8.534 -0.577 1.00 80.06 96 VAL A C 1
ATOM 724 O O . VAL A 1 96 ? 4.032 9.036 -1.467 1.00 80.06 96 VAL A O 1
ATOM 727 N N . GLY A 1 97 ? 2.744 7.357 -0.723 1.00 75.44 97 GLY A N 1
ATOM 728 C CA . GLY A 1 97 ? 2.807 6.568 -1.954 1.00 75.44 97 GLY A CA 1
ATOM 729 C C . GLY A 1 97 ? 2.195 7.300 -3.150 1.00 75.44 97 GLY A C 1
ATOM 730 O O . GLY A 1 97 ? 2.780 7.322 -4.226 1.00 75.44 97 GLY A O 1
ATOM 731 N N . ALA A 1 98 ? 1.064 7.983 -2.959 1.00 75.38 98 ALA A N 1
ATOM 732 C CA . ALA A 1 98 ? 0.465 8.810 -4.003 1.00 75.38 98 ALA A CA 1
ATOM 733 C C . ALA A 1 98 ? 1.362 9.998 -4.394 1.00 75.38 98 ALA A C 1
ATOM 735 O O . ALA A 1 98 ? 1.472 10.310 -5.575 1.00 75.38 98 ALA A O 1
ATOM 736 N N . LEU A 1 99 ? 2.024 10.641 -3.425 1.00 78.06 99 LEU A N 1
ATOM 737 C CA . LEU A 1 99 ? 2.978 11.723 -3.683 1.00 78.06 99 LEU A CA 1
ATOM 738 C C . LEU A 1 99 ? 4.228 11.225 -4.412 1.00 78.06 99 LEU A C 1
ATOM 740 O O . LEU A 1 99 ? 4.663 11.876 -5.355 1.00 78.06 99 LEU A O 1
ATOM 744 N N . ALA A 1 100 ? 4.779 10.079 -4.011 1.00 72.44 100 ALA A N 1
ATOM 745 C CA . ALA A 1 100 ? 5.911 9.454 -4.692 1.0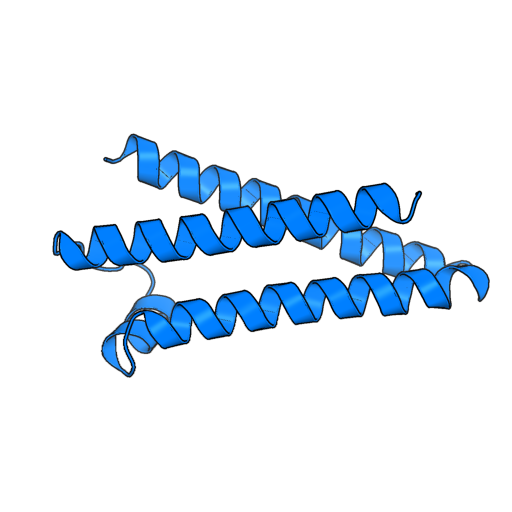0 72.44 100 ALA A CA 1
ATOM 746 C C . ALA A 1 100 ? 5.546 9.081 -6.136 1.00 72.44 100 ALA A C 1
ATOM 748 O O . ALA A 1 100 ? 6.274 9.401 -7.069 1.00 72.44 100 ALA A O 1
ATOM 749 N N . SER A 1 101 ? 4.359 8.508 -6.334 1.00 69.94 101 SER A N 1
ATOM 750 C CA . SER A 1 101 ? 3.856 8.163 -7.661 1.00 69.94 101 SER A CA 1
ATOM 751 C C . SER A 1 101 ? 3.601 9.401 -8.531 1.00 69.94 101 SER A C 1
ATOM 753 O O . SER A 1 101 ? 3.951 9.406 -9.709 1.00 69.94 101 SER A O 1
ATOM 755 N N . LEU A 1 102 ? 3.064 10.483 -7.953 1.00 76.00 102 LEU A N 1
ATOM 756 C CA . LEU A 1 102 ? 2.917 11.770 -8.637 1.00 76.00 102 LEU A CA 1
ATOM 757 C C . LEU A 1 102 ? 4.279 12.375 -8.998 1.00 76.00 102 LEU A C 1
ATOM 759 O O . LEU A 1 102 ? 4.434 12.909 -10.091 1.00 76.00 102 LEU A O 1
ATOM 763 N N . HIS A 1 103 ? 5.262 12.286 -8.102 1.00 74.81 103 HIS A N 1
ATOM 764 C CA . HIS A 1 103 ? 6.621 12.747 -8.365 1.00 74.81 103 HIS A CA 1
ATOM 765 C C . HIS A 1 103 ? 7.247 11.981 -9.535 1.00 74.81 103 HIS A C 1
ATOM 767 O O . HIS A 1 103 ? 7.749 12.613 -10.460 1.00 74.81 103 HIS A O 1
ATOM 773 N N . ASN A 1 104 ? 7.120 10.651 -9.554 1.00 68.94 104 ASN A N 1
ATOM 774 C CA . ASN A 1 104 ? 7.567 9.825 -10.677 1.00 68.94 104 ASN A CA 1
ATOM 775 C C . ASN A 1 104 ? 6.834 10.183 -11.978 1.00 68.94 104 ASN A C 1
ATOM 777 O O . ASN A 1 104 ? 7.466 10.292 -13.021 1.00 68.94 104 ASN A O 1
ATOM 781 N N . ALA A 1 105 ? 5.523 10.436 -11.928 1.00 67.12 105 ALA A N 1
ATOM 782 C CA . ALA A 1 105 ? 4.750 10.842 -13.103 1.00 67.12 105 ALA A CA 1
ATOM 783 C C . ALA A 1 105 ? 5.130 12.235 -13.643 1.00 67.12 105 ALA A C 1
ATOM 785 O O . ALA A 1 105 ? 4.975 12.478 -14.834 1.00 67.12 105 ALA A O 1
ATOM 786 N N . LEU A 1 106 ? 5.602 13.148 -12.786 1.00 71.44 106 LEU A N 1
ATOM 787 C CA . LEU A 1 106 ? 6.064 14.489 -13.171 1.00 71.44 106 LEU A CA 1
ATOM 788 C C . LEU A 1 106 ? 7.513 14.513 -13.670 1.00 71.44 106 LEU A C 1
ATOM 790 O O . LEU A 1 106 ? 7.887 15.432 -14.393 1.00 71.44 106 LEU A O 1
ATOM 794 N N . LEU A 1 107 ? 8.332 13.548 -13.248 1.00 63.25 107 LEU A N 1
ATOM 795 C CA . LEU A 1 107 ? 9.697 13.360 -13.747 1.00 63.25 107 LEU A CA 1
ATOM 796 C C . LEU A 1 107 ? 9.745 12.625 -15.099 1.00 63.25 107 LEU A C 1
ATOM 798 O O . LEU A 1 107 ? 10.824 12.505 -15.681 1.00 63.25 107 LEU A O 1
ATOM 802 N N . PHE A 1 108 ? 8.597 12.133 -15.571 1.00 48.78 108 PHE A N 1
ATOM 803 C CA . PHE A 1 108 ? 8.420 11.449 -16.851 1.00 48.78 108 PHE A CA 1
ATOM 804 C C . PHE A 1 108 ? 8.259 12.387 -18.045 1.00 48.78 108 PHE A C 1
ATOM 806 O O . PHE A 1 108 ? 7.641 13.464 -17.893 1.00 48.78 108 PHE A O 1
#

pLDDT: mean 75.18, std 7.13, range [48.78, 85.0]